Protein AF-A0A663LTS6-F1 (afdb_monomer)

Mean predicted aligned error: 8.17 Å

Radius of gyration: 17.05 Å; Cα contacts (8 Å, |Δi|>4): 334; chains: 1; bounding box: 41×28×52 Å

Nearest PDB structures (foldseek):
  3s3s-assembly1_A  TM=9.618E-01  e=2.916E-16  Homo sapiens
  3s3j-assembly1_A  TM=9.648E-01  e=4.107E-16  Homo sapiens
  3s3p-assembly1_A  TM=9.600E-01  e=3.461E-16  Homo sapiens
  2q3z-assembly1_A  TM=9.637E-01  e=6.124E-16  Homo sapiens
  6a8p-assembly3_C  TM=9.472E-01  e=2.802E-14  Homo sapiens

Solvent-accessible surface area (backbone atoms only — not comparable to full-atom values): 9589 Å² total; per-residue (Å²): 112,52,83,53,63,68,45,67,45,23,54,60,38,7,53,79,46,73,34,43,91,82,44,42,90,53,42,39,42,27,30,48,46,69,43,48,30,37,45,29,34,72,79,52,61,91,45,84,90,56,42,47,44,36,36,38,41,36,30,76,98,76,54,34,60,95,74,64,28,25,52,76,35,54,60,41,85,58,70,47,86,78,39,68,25,23,19,62,43,86,68,52,92,25,24,34,39,36,38,38,28,45,16,69,80,56,69,70,46,60,30,40,39,34,42,34,42,36,27,85,91,45,72,52,74,45,78,79,48,65,34,34,34,38,85,43,93,81,46,96,62,98,59,84,76,62,56,67,65,49,61,56,58,72,70,64,75,87,69,90,61,75,72,64,74,79,76,72,133

Organism: Athene cunicularia (NCBI:txid194338)

Structure (mmCIF, N/CA/C/O backbone):
data_AF-A0A663LTS6-F1
#
_entry.id   AF-A0A663LTS6-F1
#
loop_
_atom_site.group_PDB
_atom_site.id
_atom_site.type_symbol
_atom_site.label_atom_id
_atom_site.label_alt_id
_atom_site.label_comp_id
_atom_site.label_asym_id
_atom_site.label_entity_id
_atom_site.label_seq_id
_atom_site.pdbx_PDB_ins_code
_atom_site.Cartn_x
_atom_site.Cartn_y
_atom_site.Cartn_z
_atom_site.occupancy
_atom_site.B_iso_or_equiv
_atom_site.auth_seq_id
_atom_site.auth_comp_id
_atom_site.auth_asym_id
_atom_site.auth_atom_id
_atom_site.pdbx_PDB_model_num
ATOM 1 N N . MET A 1 1 ? -11.904 -1.259 17.003 1.00 84.81 1 MET A N 1
ATOM 2 C CA . MET A 1 1 ? -12.541 -1.248 15.660 1.00 84.81 1 MET A CA 1
ATOM 3 C C . MET A 1 1 ? -12.111 -2.496 14.892 1.00 84.81 1 MET A C 1
ATOM 5 O O . MET A 1 1 ? -11.001 -2.941 15.137 1.00 84.81 1 MET A O 1
ATOM 9 N N . SER A 1 2 ? -12.930 -3.056 13.993 1.00 87.44 2 SER A N 1
ATOM 10 C CA . SER A 1 2 ? -12.552 -4.191 13.126 1.00 87.44 2 SER A CA 1
ATOM 11 C C . SER A 1 2 ? -12.688 -3.836 11.642 1.00 87.44 2 SER A C 1
ATOM 13 O O . SER A 1 2 ? -13.640 -3.159 11.238 1.00 87.44 2 SER A O 1
ATOM 15 N N . LEU A 1 3 ? -11.729 -4.302 10.841 1.00 93.50 3 LEU A N 1
ATOM 16 C CA . LEU A 1 3 ? -11.696 -4.133 9.394 1.00 93.50 3 LEU A CA 1
ATOM 17 C C . LEU A 1 3 ? -12.605 -5.183 8.750 1.00 93.50 3 LEU A C 1
ATOM 19 O O . LEU A 1 3 ? -12.368 -6.385 8.871 1.00 93.50 3 LEU A O 1
ATOM 23 N N . GLY A 1 4 ? -13.646 -4.712 8.076 1.00 94.44 4 GLY A N 1
ATOM 24 C CA . GLY A 1 4 ? -14.561 -5.501 7.262 1.00 94.44 4 GLY A CA 1
ATOM 25 C C . GLY A 1 4 ? -14.055 -5.626 5.828 1.00 94.44 4 GLY A C 1
ATOM 26 O O . GLY A 1 4 ? -12.878 -5.887 5.593 1.00 94.44 4 GLY A O 1
ATOM 27 N N . GLU A 1 5 ? -14.936 -5.459 4.854 1.00 95.38 5 GLU A N 1
ATOM 28 C CA . GLU A 1 5 ? -14.593 -5.572 3.435 1.00 95.38 5 GLU A CA 1
ATOM 29 C C . GLU A 1 5 ? -13.486 -4.589 3.011 1.00 95.38 5 GLU A C 1
ATOM 31 O O . GLU A 1 5 ? -13.445 -3.441 3.465 1.00 95.38 5 GLU A O 1
ATOM 36 N N . VAL A 1 6 ? -12.579 -5.059 2.151 1.00 97.00 6 VAL A N 1
ATOM 37 C CA . VAL A 1 6 ? -11.627 -4.209 1.430 1.00 97.00 6 VAL A CA 1
ATOM 38 C C . VAL A 1 6 ? -11.822 -4.422 -0.059 1.00 97.00 6 VAL A C 1
ATOM 40 O O . VAL A 1 6 ? -11.736 -5.549 -0.536 1.00 97.00 6 VAL A O 1
ATOM 43 N N . ASP A 1 7 ? -12.050 -3.323 -0.767 1.00 97.38 7 ASP A N 1
ATOM 44 C CA . ASP A 1 7 ? -12.105 -3.280 -2.222 1.00 97.38 7 ASP A CA 1
ATOM 45 C C . ASP A 1 7 ? -10.820 -2.631 -2.738 1.00 97.38 7 ASP A C 1
ATOM 47 O O . ASP A 1 7 ? -10.593 -1.436 -2.534 1.00 97.38 7 ASP A O 1
ATOM 51 N N . LEU A 1 8 ? -9.977 -3.424 -3.406 1.00 97.00 8 LEU A N 1
ATOM 52 C CA . LEU A 1 8 ? -8.709 -2.966 -3.979 1.00 97.00 8 LEU A CA 1
ATOM 53 C C . LEU A 1 8 ? -8.889 -1.997 -5.154 1.00 97.00 8 LEU A C 1
ATOM 55 O O . LEU A 1 8 ? -7.904 -1.407 -5.586 1.00 97.00 8 LEU A O 1
ATOM 59 N N . ASN A 1 9 ? -10.116 -1.798 -5.652 1.00 97.25 9 ASN A N 1
ATOM 60 C CA . ASN A 1 9 ? -10.435 -0.854 -6.720 1.00 97.25 9 ASN A CA 1
ATOM 61 C C . ASN A 1 9 ? -9.620 -1.128 -8.004 1.00 97.25 9 ASN A C 1
ATOM 63 O O . ASN A 1 9 ? -9.204 -0.211 -8.723 1.00 97.25 9 ASN A O 1
ATOM 67 N N . CYS A 1 10 ? -9.387 -2.419 -8.289 1.00 97.38 10 CYS A N 1
ATOM 68 C CA . CYS A 1 10 ? -8.536 -2.887 -9.384 1.00 97.38 10 CYS A CA 1
ATOM 69 C C . CYS A 1 10 ? -8.903 -2.263 -10.741 1.00 97.38 10 CYS A C 1
ATOM 71 O O . CYS A 1 10 ? -7.993 -1.756 -11.398 1.00 97.38 10 CYS A O 1
ATOM 73 N N . PRO A 1 11 ? -10.182 -2.200 -11.176 1.00 97.75 11 PRO A N 1
ATOM 74 C CA . PRO A 1 11 ? -10.516 -1.645 -12.488 1.00 97.75 11 PRO A CA 1
ATOM 75 C C . PRO A 1 11 ? -10.107 -0.177 -12.653 1.00 97.75 11 PRO A C 1
ATOM 77 O O . PRO A 1 11 ? -9.493 0.182 -13.657 1.00 97.75 11 PRO A O 1
ATOM 80 N N . SER A 1 12 ? -10.392 0.663 -11.654 1.00 98.00 12 SER A N 1
ATOM 81 C CA . SER A 1 12 ? -10.061 2.091 -11.700 1.00 98.00 12 SER A CA 1
ATOM 82 C C . SER A 1 12 ? -8.552 2.313 -11.627 1.00 98.00 12 SER A C 1
ATOM 84 O O . SER A 1 12 ? -7.982 3.032 -12.450 1.00 98.00 12 SER A O 1
ATOM 86 N N . ASN A 1 13 ? -7.877 1.622 -10.704 1.00 97.81 13 ASN A N 1
ATOM 87 C CA . ASN A 1 13 ? -6.427 1.707 -10.583 1.00 97.81 13 ASN A CA 1
ATOM 88 C C . ASN A 1 13 ? -5.735 1.237 -11.872 1.00 97.81 13 ASN A C 1
ATOM 90 O O . ASN A 1 13 ? -4.849 1.928 -12.369 1.00 97.81 13 ASN A O 1
ATOM 94 N N . CYS A 1 14 ? -6.158 0.119 -12.468 1.00 96.06 14 CYS A N 1
ATOM 95 C CA . CYS A 1 14 ? -5.571 -0.374 -13.714 1.00 96.06 14 CYS A CA 1
ATOM 96 C C . CYS A 1 14 ? -5.837 0.557 -14.908 1.00 96.06 14 CYS A C 1
ATOM 98 O O . CYS A 1 14 ? -4.999 0.680 -15.808 1.00 96.06 14 CYS A O 1
ATOM 100 N N . GLN A 1 15 ? -6.975 1.254 -14.926 1.00 95.62 15 GLN A N 1
ATOM 101 C CA . GLN A 1 15 ? -7.240 2.289 -15.923 1.00 95.62 15 GLN A CA 1
ATOM 102 C C . GLN A 1 15 ? -6.262 3.463 -15.766 1.00 95.62 15 GLN A C 1
ATOM 104 O O . GLN A 1 15 ? -5.572 3.819 -16.719 1.00 95.62 15 GLN A O 1
ATOM 109 N N . ILE A 1 16 ? -6.153 4.019 -14.556 1.00 95.62 16 ILE A N 1
ATOM 110 C CA . ILE A 1 16 ? -5.310 5.183 -14.227 1.00 95.62 16 ILE A CA 1
ATOM 111 C C . ILE A 1 16 ? -3.815 4.893 -14.431 1.00 95.62 16 ILE A C 1
ATOM 113 O O . ILE A 1 16 ? -3.044 5.777 -14.809 1.00 95.62 16 ILE A O 1
ATOM 117 N N . HIS A 1 17 ? -3.397 3.649 -14.201 1.00 93.69 17 HIS A N 1
ATOM 118 C CA . HIS A 1 17 ? -2.015 3.198 -14.369 1.00 93.69 17 HIS A CA 1
ATOM 119 C C . HIS A 1 17 ? -1.700 2.699 -15.784 1.00 93.69 17 HIS A C 1
ATOM 121 O O . HIS A 1 17 ? -0.572 2.273 -16.040 1.00 93.69 17 HIS A O 1
ATOM 127 N N . ASN A 1 18 ? -2.650 2.761 -16.725 1.00 92.44 18 ASN A N 1
ATOM 128 C CA . ASN A 1 18 ? -2.497 2.217 -18.078 1.00 92.44 18 ASN A CA 1
ATOM 129 C C . ASN A 1 18 ? -2.000 0.760 -18.047 1.00 92.44 18 ASN A C 1
ATOM 131 O O . ASN A 1 18 ? -0.947 0.431 -18.602 1.00 92.44 18 ASN A O 1
ATOM 135 N N . THR A 1 19 ? -2.718 -0.095 -17.324 1.00 91.94 19 THR A N 1
ATOM 136 C CA . THR A 1 19 ? -2.444 -1.535 -17.153 1.00 91.94 19 THR A CA 1
ATOM 137 C C . THR A 1 19 ? -3.692 -2.400 -17.361 1.00 91.94 19 THR A C 1
ATOM 139 O O . THR A 1 19 ? -3.577 -3.619 -17.374 1.00 91.94 19 THR A O 1
ATOM 142 N N . HIS A 1 20 ? -4.862 -1.800 -17.614 1.00 91.94 20 HIS A N 1
ATOM 143 C CA . HIS A 1 20 ? -6.135 -2.495 -17.872 1.00 91.94 20 HIS A CA 1
ATOM 144 C C . HIS A 1 20 ? -6.085 -3.525 -19.015 1.00 91.94 20 HIS A C 1
ATOM 146 O O . HIS A 1 20 ? -6.869 -4.468 -19.033 1.00 91.94 20 HIS A O 1
ATOM 152 N N . PHE A 1 21 ? -5.152 -3.386 -19.961 1.00 88.56 21 PHE A N 1
ATOM 153 C CA . PHE A 1 21 ? -4.957 -4.344 -21.053 1.00 88.56 21 PHE A CA 1
ATOM 154 C C . PHE A 1 21 ? -4.417 -5.712 -20.593 1.00 88.56 21 PHE A C 1
ATOM 156 O O . PHE A 1 21 ? -4.475 -6.670 -21.358 1.00 88.56 21 PHE A O 1
ATOM 163 N N . PHE A 1 22 ? -3.903 -5.817 -19.362 1.00 83.50 22 PHE A N 1
ATOM 164 C CA . PHE A 1 22 ? -3.554 -7.092 -18.725 1.00 83.50 22 PHE A CA 1
ATOM 165 C C . PHE A 1 22 ? -4.748 -7.763 -18.024 1.00 83.50 22 PHE A C 1
ATOM 167 O O . PHE A 1 22 ? -4.597 -8.870 -17.512 1.00 83.50 22 PHE A O 1
ATOM 174 N N . GLY A 1 23 ? -5.907 -7.102 -17.984 1.00 88.88 23 GLY A N 1
ATOM 175 C CA . GLY A 1 23 ? -7.039 -7.459 -17.133 1.00 88.88 23 GLY A CA 1
ATOM 176 C C . GLY A 1 23 ? -7.234 -6.467 -15.983 1.00 88.88 23 GLY A C 1
ATOM 177 O O . GLY A 1 23 ? -6.394 -5.606 -15.711 1.00 88.88 23 GLY A O 1
ATOM 178 N N . THR A 1 24 ? -8.385 -6.572 -15.322 1.00 92.56 24 THR A N 1
ATOM 179 C CA . THR A 1 24 ? -8.800 -5.708 -14.201 1.00 92.56 24 THR A CA 1
ATOM 180 C C . THR A 1 24 ? -9.187 -6.499 -12.951 1.00 92.56 24 THR A C 1
ATOM 182 O O . THR A 1 24 ? -9.623 -5.913 -11.964 1.00 92.56 24 THR A O 1
ATOM 185 N N . ASP A 1 25 ? -9.008 -7.819 -12.979 1.00 92.19 25 ASP A N 1
ATOM 186 C CA . ASP A 1 25 ? -9.197 -8.744 -11.859 1.00 92.19 25 ASP A CA 1
ATOM 187 C C . ASP A 1 25 ? -8.043 -8.669 -10.848 1.00 92.19 25 ASP A C 1
ATOM 189 O O . ASP A 1 25 ? -8.242 -8.880 -9.653 1.00 92.19 25 ASP A O 1
ATOM 193 N N . LYS A 1 26 ? -6.839 -8.317 -11.315 1.00 91.25 26 LYS A N 1
ATOM 194 C CA . LYS A 1 26 ? -5.641 -8.152 -10.483 1.00 91.25 26 LYS A CA 1
ATOM 195 C C . LYS A 1 26 ? -5.203 -6.700 -10.406 1.00 91.25 26 LYS A C 1
ATOM 197 O O . LYS A 1 26 ? -5.267 -5.958 -11.385 1.00 91.25 26 LYS A O 1
ATOM 202 N N . GLN A 1 27 ? -4.673 -6.316 -9.249 1.00 96.38 27 GLN A N 1
ATOM 203 C CA . GLN A 1 27 ? -4.111 -4.989 -9.047 1.00 96.38 27 GLN A CA 1
ATOM 204 C C . GLN A 1 27 ? -2.729 -4.894 -9.710 1.00 96.38 27 GLN A C 1
ATOM 206 O O . GLN A 1 27 ? -1.757 -5.476 -9.229 1.00 96.38 27 GLN A O 1
ATOM 211 N N . ILE A 1 28 ? -2.625 -4.139 -10.806 1.00 95.94 28 ILE A N 1
ATOM 212 C CA . ILE A 1 28 ? -1.359 -3.899 -11.515 1.00 95.94 28 ILE A CA 1
ATOM 213 C C . ILE A 1 28 ? -1.146 -2.393 -11.622 1.00 95.94 28 ILE A C 1
ATOM 215 O O . ILE A 1 28 ? -1.920 -1.695 -12.273 1.00 95.94 28 ILE A O 1
ATOM 219 N N . ILE A 1 29 ? -0.100 -1.889 -10.977 1.00 96.94 29 ILE A N 1
ATOM 220 C CA . ILE A 1 29 ? 0.216 -0.461 -10.886 1.00 96.94 29 ILE A CA 1
ATOM 221 C C . ILE A 1 29 ? 1.613 -0.185 -11.436 1.00 96.94 29 ILE A C 1
ATOM 223 O O . ILE A 1 29 ? 2.390 -1.098 -11.721 1.00 96.94 29 ILE A O 1
ATOM 227 N N . ARG A 1 30 ? 1.961 1.090 -11.575 1.00 95.81 30 ARG A N 1
ATOM 228 C CA . ARG A 1 30 ? 3.289 1.553 -11.964 1.00 95.81 30 ARG A CA 1
ATOM 229 C C . ARG A 1 30 ? 3.887 2.401 -10.848 1.00 95.81 30 ARG A C 1
ATOM 231 O O . ARG A 1 30 ? 3.214 3.257 -10.281 1.00 95.81 30 ARG A O 1
ATOM 238 N N . ARG A 1 31 ? 5.158 2.158 -10.528 1.00 96.00 31 ARG A N 1
ATOM 239 C CA . ARG A 1 31 ? 5.881 2.884 -9.470 1.00 96.00 31 ARG A CA 1
ATOM 240 C C . ARG A 1 31 ? 5.916 4.400 -9.725 1.00 96.00 31 ARG A C 1
ATOM 242 O O . ARG A 1 31 ? 5.870 4.836 -10.872 1.00 96.00 31 ARG A O 1
ATOM 249 N N . 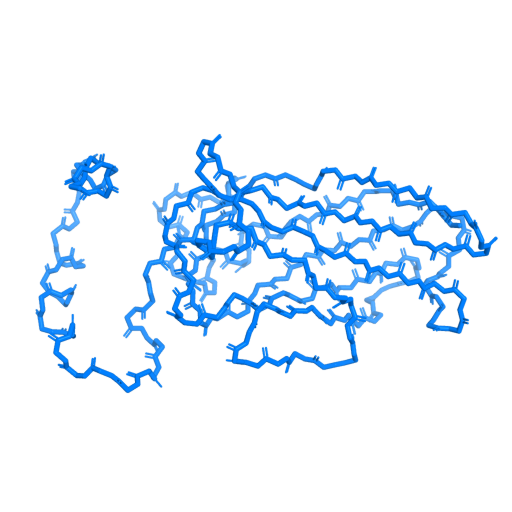GLY A 1 32 ? 6.011 5.215 -8.680 1.00 95.44 32 GLY A N 1
ATOM 250 C CA . GLY A 1 32 ? 5.990 6.680 -8.789 1.00 95.44 32 GLY A CA 1
ATOM 251 C C . GLY A 1 32 ? 4.605 7.280 -9.066 1.00 95.44 32 GLY A C 1
ATOM 252 O O . GLY A 1 32 ? 4.510 8.442 -9.449 1.00 95.44 32 GLY A O 1
ATOM 253 N N . GLN A 1 33 ? 3.531 6.505 -8.906 1.00 96.44 33 GLN A N 1
ATOM 254 C CA . GLN A 1 33 ? 2.153 6.963 -9.072 1.00 96.44 33 GLN A CA 1
ATOM 255 C C . GLN A 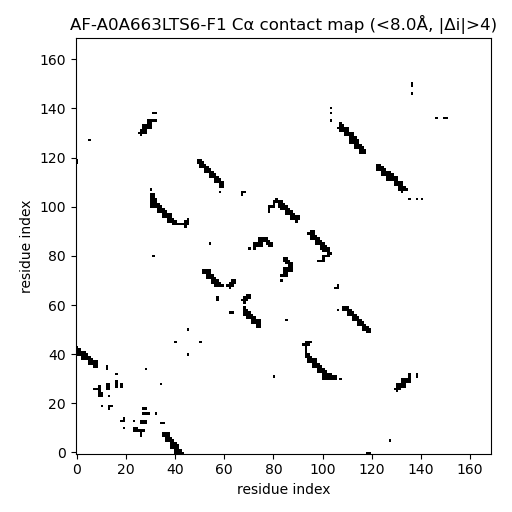1 33 ? 1.266 6.304 -8.016 1.00 96.44 33 GLN A C 1
ATOM 257 O O . GLN A 1 33 ? 1.346 5.096 -7.798 1.00 96.44 33 GLN A O 1
ATOM 262 N N . ALA A 1 34 ? 0.418 7.092 -7.353 1.00 97.81 34 ALA A N 1
ATOM 263 C CA . ALA A 1 34 ? -0.454 6.578 -6.303 1.00 97.81 34 ALA A CA 1
ATOM 264 C C . ALA A 1 34 ? -1.552 5.657 -6.862 1.00 97.81 34 ALA A C 1
ATOM 266 O O . ALA A 1 34 ? -2.020 5.829 -7.990 1.00 97.81 34 ALA A O 1
ATOM 267 N N . PHE A 1 35 ? -1.992 4.706 -6.047 1.00 98.19 35 PHE A N 1
ATOM 268 C CA . PHE A 1 35 ? -3.207 3.915 -6.255 1.00 98.19 35 PHE A CA 1
ATOM 269 C C . PHE A 1 35 ? -4.056 3.966 -4.985 1.00 98.19 35 PHE A C 1
ATOM 271 O O . PHE A 1 35 ? -3.561 4.383 -3.934 1.00 98.19 35 PHE A O 1
ATOM 278 N N . SER A 1 36 ? -5.331 3.590 -5.062 1.00 98.12 36 SER A N 1
ATOM 279 C CA . SER A 1 36 ? -6.218 3.683 -3.902 1.00 98.12 36 SER A CA 1
ATOM 280 C C . SER A 1 36 ? -7.127 2.480 -3.733 1.00 98.12 36 SER A C 1
ATOM 282 O O . SER A 1 36 ? -7.494 1.850 -4.715 1.00 98.12 36 SER A O 1
ATOM 284 N N . PHE A 1 37 ? -7.531 2.194 -2.503 1.00 98.19 37 PHE A N 1
ATOM 285 C CA . PHE A 1 37 ? -8.476 1.130 -2.173 1.00 98.19 37 PHE A CA 1
ATOM 286 C C . PHE A 1 37 ? -9.421 1.577 -1.057 1.00 98.19 37 PHE A C 1
ATOM 288 O O . PHE A 1 37 ? -9.128 2.507 -0.302 1.00 98.19 37 PHE A O 1
ATOM 295 N N . TYR A 1 38 ? -10.561 0.908 -0.941 1.00 98.31 38 TYR A N 1
ATOM 296 C 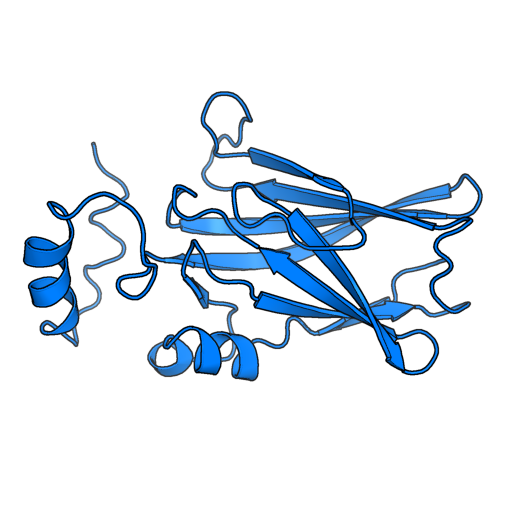CA . TYR A 1 38 ? -11.579 1.224 0.051 1.00 98.31 38 TYR A CA 1
ATOM 297 C C . TYR A 1 38 ? -11.528 0.228 1.200 1.00 98.31 38 TYR A C 1
ATOM 299 O O . TYR A 1 38 ? -11.499 -0.981 0.988 1.00 98.31 38 TYR A O 1
ATOM 307 N N . ALA A 1 39 ? -11.538 0.744 2.424 1.00 97.31 39 ALA A N 1
ATOM 308 C CA . ALA A 1 39 ? -11.575 -0.046 3.645 1.00 97.31 39 ALA A CA 1
ATOM 309 C C . ALA A 1 39 ? -12.862 0.259 4.412 1.00 97.31 39 ALA A C 1
ATOM 311 O O . ALA A 1 39 ? -13.078 1.397 4.843 1.00 97.31 39 ALA A O 1
ATOM 312 N N . ARG A 1 40 ? -13.711 -0.759 4.587 1.00 97.12 40 ARG A N 1
ATOM 313 C CA . ARG A 1 40 ? -14.953 -0.667 5.357 1.00 97.12 40 ARG A CA 1
ATOM 314 C C . ARG A 1 40 ? -14.751 -1.215 6.766 1.00 97.12 40 ARG A C 1
ATOM 316 O O . ARG A 1 40 ? -14.179 -2.283 6.949 1.00 97.12 40 ARG A O 1
ATOM 323 N N . PHE A 1 41 ? -15.275 -0.520 7.765 1.00 95.12 41 PHE A N 1
ATOM 324 C CA . PHE A 1 41 ? -15.243 -0.901 9.175 1.00 95.12 41 PHE A CA 1
ATOM 325 C C . PHE A 1 41 ? -16.637 -1.322 9.646 1.00 95.12 41 PHE A C 1
ATOM 327 O O . PHE A 1 41 ? -17.650 -0.775 9.215 1.00 95.12 41 PHE A O 1
ATOM 334 N N . GLN A 1 42 ? -16.715 -2.319 10.527 1.00 90.94 42 GLN A N 1
ATOM 335 C CA . GLN A 1 42 ? -18.011 -2.884 10.937 1.00 90.94 42 GLN A CA 1
ATOM 336 C C . GLN A 1 42 ? -18.659 -2.078 12.073 1.00 90.94 42 GLN A C 1
ATOM 338 O O . GLN A 1 42 ? -19.837 -1.712 12.020 1.00 90.94 42 GLN A O 1
ATOM 343 N N . ASN A 1 43 ? -17.874 -1.749 13.098 1.00 88.50 43 ASN A N 1
ATOM 344 C CA . ASN A 1 43 ? -18.428 -1.291 14.373 1.00 88.50 43 ASN A CA 1
ATOM 345 C C . ASN A 1 43 ? -18.645 0.228 14.403 1.00 88.50 43 ASN A C 1
ATOM 347 O O . ASN A 1 43 ? -19.740 0.684 14.724 1.00 88.50 43 ASN A O 1
ATOM 351 N N . ARG A 1 44 ? -17.635 1.010 14.008 1.00 94.00 44 ARG A N 1
ATOM 352 C CA . ARG A 1 44 ? -17.654 2.481 14.029 1.00 94.00 44 ARG A CA 1
ATOM 353 C C . ARG A 1 44 ? -16.838 3.073 12.884 1.00 94.00 44 ARG A C 1
ATOM 355 O O . ARG A 1 44 ? -16.163 2.334 12.172 1.00 94.00 44 ARG A O 1
ATOM 362 N N . GLU A 1 45 ? -16.938 4.384 12.713 1.00 95.44 45 GLU A N 1
ATOM 363 C CA . GLU A 1 45 ? -16.137 5.146 11.755 1.00 95.44 45 GLU A CA 1
ATOM 364 C C . GLU A 1 45 ? -14.680 5.256 12.204 1.00 95.44 45 GLU A C 1
ATOM 366 O O . GLU A 1 45 ? -14.374 5.043 13.381 1.00 95.44 45 GLU A O 1
ATOM 371 N N . TRP A 1 46 ? -13.804 5.561 11.246 1.00 95.12 46 TRP A N 1
ATOM 372 C CA . TRP A 1 46 ? -12.397 5.845 11.503 1.00 95.12 46 TRP A CA 1
ATOM 373 C C . TRP A 1 46 ? -12.258 7.137 12.313 1.00 95.12 46 TRP A C 1
ATOM 375 O O . TRP A 1 46 ? -12.885 8.139 11.971 1.00 95.12 46 TRP A O 1
ATOM 385 N N . ASP A 1 47 ? -11.432 7.113 13.356 1.00 94.19 47 ASP A N 1
ATOM 386 C CA . ASP A 1 47 ? -11.159 8.262 14.217 1.00 94.19 47 ASP A CA 1
ATOM 387 C C . ASP A 1 47 ? -9.648 8.417 14.426 1.00 94.19 47 ASP A C 1
ATOM 389 O O . ASP A 1 47 ? -9.023 7.644 15.154 1.00 94.19 47 ASP A O 1
ATOM 393 N N . ASP A 1 48 ? -9.073 9.456 13.817 1.00 93.12 48 ASP A N 1
ATOM 394 C CA . ASP A 1 48 ? -7.641 9.778 13.880 1.00 93.12 48 ASP A CA 1
ATOM 395 C C . ASP A 1 48 ? -7.104 9.991 15.306 1.00 93.12 48 ASP A C 1
ATOM 397 O O . ASP A 1 48 ? -5.890 9.969 15.510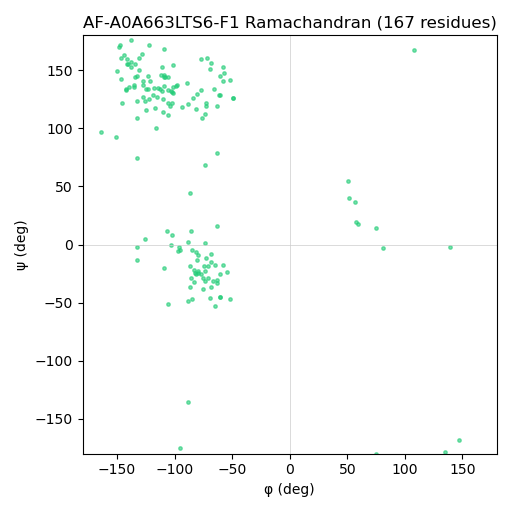 1.00 93.12 48 ASP A O 1
ATOM 401 N N . SER A 1 49 ? -7.970 10.232 16.297 1.00 93.19 49 SER A N 1
ATOM 402 C CA . SER A 1 49 ? -7.549 10.415 17.689 1.00 93.19 49 SER A CA 1
ATOM 403 C C . SER A 1 49 ? -7.254 9.099 18.416 1.00 93.19 49 SER A C 1
ATOM 405 O O . SER A 1 49 ? -6.506 9.097 19.395 1.00 93.19 49 SER A O 1
ATOM 407 N N . VAL A 1 50 ? -7.812 7.979 17.944 1.00 94.44 50 VAL A N 1
ATOM 408 C CA . VAL A 1 50 ? -7.734 6.671 18.624 1.00 94.44 50 VAL A CA 1
ATOM 409 C C . VAL A 1 50 ? -7.357 5.509 17.707 1.00 94.44 50 VAL A C 1
ATOM 411 O O . VAL A 1 50 ? -7.044 4.425 18.210 1.00 94.44 50 VAL A O 1
ATOM 414 N N . ASP A 1 51 ? -7.397 5.712 16.390 1.00 95.19 51 ASP A N 1
ATOM 415 C CA . ASP A 1 51 ? -7.058 4.716 15.384 1.00 95.19 51 ASP A CA 1
ATOM 416 C C . ASP A 1 51 ? -5.751 5.045 14.680 1.00 95.19 51 ASP A C 1
ATOM 418 O O . ASP A 1 51 ? -5.485 6.170 14.262 1.00 95.19 51 ASP A O 1
ATOM 422 N N . GLN A 1 52 ? -4.941 4.011 14.502 1.00 96.31 52 GLN A N 1
ATOM 423 C CA . GLN A 1 52 ? -3.704 4.074 13.745 1.00 96.31 52 GLN A CA 1
ATOM 424 C C . GLN A 1 52 ? -3.646 2.895 12.789 1.00 96.31 52 GLN A C 1
ATOM 426 O O . GLN A 1 52 ? -4.104 1.795 13.110 1.00 96.31 52 GLN A O 1
ATOM 431 N N . ALA A 1 53 ? -3.070 3.120 11.612 1.00 97.31 53 ALA A N 1
ATOM 432 C CA . ALA A 1 53 ? -2.789 2.062 10.659 1.00 97.31 53 ALA A CA 1
ATOM 433 C C . ALA A 1 53 ? -1.326 2.107 10.227 1.00 97.31 53 ALA A C 1
ATOM 435 O O . ALA A 1 53 ? -0.756 3.179 10.022 1.00 97.31 53 ALA A O 1
ATOM 436 N N . ILE A 1 54 ? -0.736 0.927 10.086 1.00 98.31 54 ILE A N 1
ATOM 437 C CA . ILE A 1 54 ? 0.609 0.715 9.561 1.00 98.31 54 ILE A CA 1
ATOM 438 C C . ILE A 1 54 ? 0.487 -0.258 8.397 1.00 98.31 54 ILE A C 1
ATOM 440 O O . ILE A 1 54 ? -0.198 -1.276 8.496 1.00 98.31 54 ILE A O 1
ATOM 444 N N . PHE A 1 55 ? 1.149 0.057 7.294 1.00 98.62 55 PHE A N 1
ATOM 445 C CA . PHE A 1 55 ? 1.216 -0.793 6.119 1.00 98.62 55 PHE A CA 1
ATOM 446 C C . PHE A 1 55 ? 2.584 -1.439 6.025 1.00 98.62 55 PHE A C 1
ATOM 448 O O . PHE A 1 55 ? 3.594 -0.806 6.326 1.00 98.62 55 PHE A O 1
ATOM 455 N N . THR A 1 56 ? 2.612 -2.679 5.553 1.00 98.62 56 THR A N 1
ATOM 456 C CA . THR A 1 56 ? 3.845 -3.364 5.177 1.00 98.62 56 THR A CA 1
ATOM 457 C C . THR A 1 56 ? 3.691 -3.898 3.763 1.00 98.62 56 THR A C 1
ATOM 459 O O . THR A 1 56 ? 2.730 -4.611 3.471 1.00 98.62 56 THR A O 1
ATOM 462 N N . VAL A 1 57 ? 4.638 -3.557 2.892 1.00 98.31 57 VAL A N 1
ATOM 463 C CA . VAL A 1 57 ? 4.737 -4.088 1.529 1.00 98.31 57 VAL A CA 1
ATOM 464 C C . VAL A 1 57 ? 5.983 -4.951 1.403 1.00 98.31 57 VAL A C 1
ATOM 466 O O . VAL A 1 57 ? 7.058 -4.558 1.854 1.00 98.31 57 VAL A O 1
ATOM 469 N N . GLU A 1 58 ? 5.842 -6.130 0.805 1.00 97.75 58 GLU A N 1
ATOM 470 C CA . GLU A 1 58 ? 6.912 -7.130 0.697 1.00 97.75 58 GLU A CA 1
ATOM 471 C C . GLU A 1 58 ? 6.965 -7.712 -0.714 1.00 97.75 58 GLU A C 1
ATOM 473 O O . GLU A 1 58 ? 5.925 -8.060 -1.266 1.00 97.75 58 GLU A O 1
ATOM 478 N N . THR A 1 59 ? 8.162 -7.850 -1.287 1.00 93.25 59 THR A N 1
ATOM 479 C CA . THR A 1 59 ? 8.404 -8.454 -2.606 1.00 93.25 59 THR A CA 1
ATOM 480 C C . THR A 1 59 ? 9.571 -9.442 -2.564 1.00 93.25 59 THR A C 1
ATOM 482 O O . THR A 1 59 ? 10.470 -9.348 -1.728 1.00 93.25 59 THR A O 1
ATOM 485 N N . GLY A 1 60 ? 9.576 -10.401 -3.490 1.00 87.81 60 GLY A N 1
ATOM 486 C CA . GLY A 1 60 ? 10.607 -11.437 -3.584 1.00 87.81 60 GLY A CA 1
ATOM 487 C C . GLY A 1 60 ? 10.499 -12.542 -2.523 1.00 87.81 60 GLY A C 1
ATOM 488 O O . GLY A 1 60 ? 9.593 -12.567 -1.696 1.00 87.81 60 GLY A O 1
ATOM 489 N N . LEU A 1 61 ? 11.428 -13.504 -2.578 1.00 83.38 61 LEU A N 1
ATOM 490 C CA . LEU A 1 61 ? 11.414 -14.704 -1.721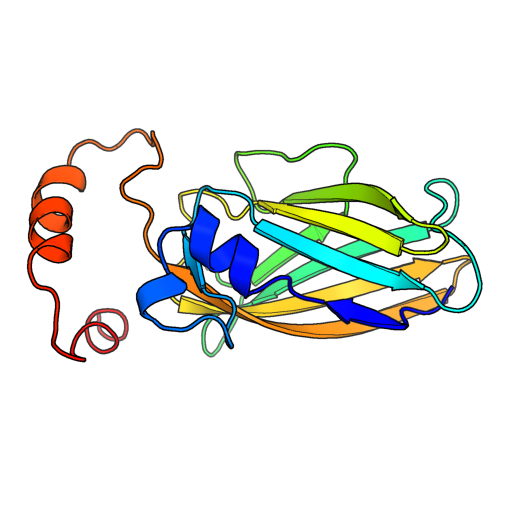 1.00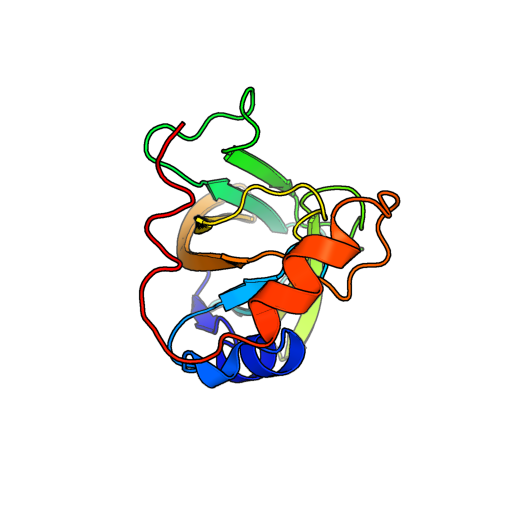 83.38 61 LEU A CA 1
ATOM 491 C C . LEU A 1 61 ? 11.947 -14.458 -0.304 1.00 83.38 61 LEU A C 1
ATOM 493 O O . LEU A 1 61 ? 11.624 -15.204 0.615 1.00 83.38 61 LEU A O 1
ATOM 497 N N . ARG A 1 62 ? 12.797 -13.440 -0.135 1.00 88.62 62 ARG A N 1
ATOM 498 C CA . ARG A 1 62 ? 13.381 -13.045 1.155 1.00 88.62 62 ARG A CA 1
ATOM 499 C C . ARG A 1 62 ? 13.263 -11.527 1.327 1.00 88.62 62 ARG A C 1
ATOM 501 O O . ARG A 1 62 ? 14.258 -10.831 1.123 1.00 88.62 62 ARG A O 1
ATOM 508 N N . PRO A 1 63 ? 12.055 -11.010 1.622 1.00 8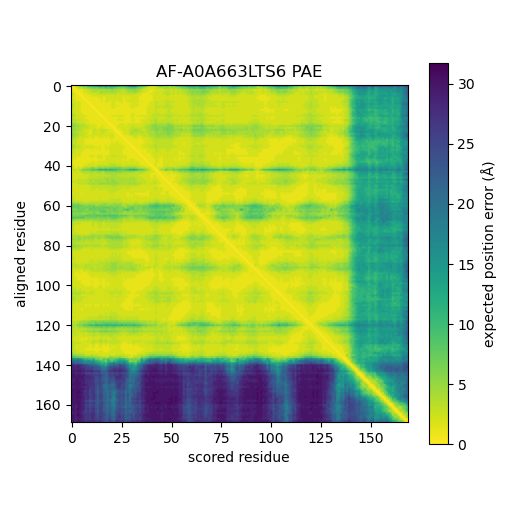7.75 63 PRO A N 1
ATOM 509 C CA . PRO A 1 63 ? 11.839 -9.584 1.831 1.00 87.75 63 PRO A CA 1
ATOM 510 C C . PRO A 1 63 ? 12.662 -9.073 3.017 1.00 87.75 63 PRO A C 1
ATOM 512 O O . PRO A 1 63 ? 12.594 -9.632 4.113 1.00 87.75 63 PRO A O 1
ATOM 515 N N . CYS A 1 64 ? 13.428 -8.004 2.822 1.00 88.81 64 CYS A N 1
ATOM 516 C CA . CYS A 1 64 ? 14.155 -7.332 3.892 1.00 88.81 64 CYS A CA 1
ATOM 517 C C . CYS A 1 64 ? 14.313 -5.838 3.597 1.00 88.81 64 CYS A C 1
ATOM 519 O O . CYS A 1 64 ? 14.386 -5.414 2.443 1.00 88.81 64 CYS A O 1
ATOM 521 N N . GLU A 1 65 ? 14.355 -5.031 4.657 1.00 88.94 65 GLU A N 1
ATOM 522 C CA . GLU A 1 65 ? 14.414 -3.569 4.531 1.00 88.94 65 GLU A CA 1
ATOM 523 C C . GLU A 1 65 ? 15.752 -3.106 3.945 1.00 88.94 65 GLU A C 1
ATOM 525 O O . GLU A 1 65 ? 15.778 -2.217 3.101 1.00 88.94 65 GLU A O 1
ATOM 530 N N . SER A 1 66 ? 16.855 -3.780 4.297 1.00 83.50 66 SER A N 1
ATOM 531 C CA . SER A 1 66 ? 18.200 -3.475 3.786 1.00 83.50 66 SER A CA 1
ATOM 532 C C . SER A 1 66 ? 18.333 -3.603 2.268 1.00 83.50 66 SER A C 1
ATOM 534 O O . SER A 1 66 ? 19.217 -2.986 1.686 1.00 83.50 66 SER A O 1
ATOM 536 N N . ASN A 1 67 ? 17.486 -4.424 1.640 1.00 83.38 67 ASN A N 1
ATOM 537 C CA . ASN A 1 67 ? 17.507 -4.655 0.196 1.00 83.38 67 ASN A CA 1
ATOM 538 C C . ASN A 1 67 ? 16.322 -3.973 -0.498 1.00 83.38 67 ASN A C 1
ATOM 540 O O . ASN A 1 67 ? 16.041 -4.289 -1.651 1.00 83.38 67 ASN A O 1
ATOM 544 N N . GLU A 1 68 ? 15.593 -3.102 0.208 1.00 87.50 68 GLU A N 1
ATOM 545 C CA . GLU A 1 68 ? 14.431 -2.367 -0.310 1.00 87.50 68 GLU A CA 1
ATOM 546 C C . GLU A 1 68 ? 13.283 -3.274 -0.812 1.00 87.50 68 GLU A C 1
ATOM 548 O O . GLU A 1 68 ? 12.367 -2.831 -1.509 1.00 87.50 68 GLU A O 1
ATOM 553 N N . THR A 1 69 ? 13.284 -4.555 -0.419 1.00 90.38 69 THR A N 1
ATOM 554 C CA . THR A 1 69 ? 12.252 -5.546 -0.771 1.00 90.38 69 THR A CA 1
ATOM 555 C C . THR A 1 69 ? 11.166 -5.686 0.295 1.00 90.38 69 THR A C 1
ATOM 557 O O . THR A 1 69 ? 10.180 -6.392 0.084 1.00 90.38 69 THR A O 1
ATOM 560 N N . LYS A 1 70 ? 11.315 -4.989 1.424 1.00 96.81 70 LYS A N 1
ATOM 561 C CA . LYS A 1 70 ? 10.301 -4.809 2.465 1.00 96.81 70 LYS A CA 1
ATOM 562 C C . LYS A 1 70 ? 10.269 -3.347 2.889 1.00 96.81 70 LYS A C 1
ATOM 564 O O . LYS A 1 70 ? 11.321 -2.744 3.071 1.00 96.81 70 LYS A O 1
ATOM 569 N N . CYS A 1 71 ? 9.080 -2.786 3.072 1.00 97.75 71 CYS A N 1
ATOM 570 C CA . CYS A 1 71 ? 8.924 -1.448 3.630 1.00 97.75 71 CYS A CA 1
ATOM 571 C C . CYS A 1 71 ? 7.703 -1.394 4.546 1.00 97.75 71 CYS A C 1
ATOM 573 O O . CYS A 1 71 ? 6.632 -1.875 4.171 1.00 97.75 71 CYS A O 1
ATOM 575 N N . THR A 1 72 ? 7.874 -0.801 5.727 1.00 98.25 72 THR A N 1
ATOM 576 C CA . THR A 1 72 ? 6.804 -0.558 6.697 1.00 98.25 72 THR A CA 1
ATOM 577 C C . THR A 1 72 ? 6.612 0.944 6.871 1.00 98.25 72 THR A C 1
ATOM 579 O O . THR A 1 72 ? 7.575 1.658 7.135 1.00 98.25 72 THR A O 1
ATOM 582 N N . PHE A 1 73 ? 5.383 1.434 6.720 1.00 98.31 73 PHE A N 1
ATOM 583 C CA . PHE A 1 73 ? 5.085 2.866 6.739 1.00 98.31 73 PHE A CA 1
ATOM 584 C C . PHE A 1 73 ? 3.709 3.147 7.361 1.00 98.31 73 PHE A C 1
ATOM 586 O O . PHE A 1 73 ? 2.769 2.371 7.168 1.00 98.31 73 PHE A O 1
ATOM 593 N N . PRO A 1 74 ? 3.559 4.238 8.132 1.00 98.00 74 PRO A N 1
ATOM 594 C CA . PRO A 1 74 ? 2.296 4.572 8.776 1.00 98.00 74 PRO A CA 1
ATOM 595 C C . PRO A 1 74 ? 1.296 5.188 7.790 1.00 98.00 74 PRO A C 1
ATOM 597 O O . PRO A 1 74 ? 1.662 5.755 6.758 1.00 98.00 74 PRO A O 1
ATOM 600 N N . MET A 1 75 ? 0.015 5.139 8.149 1.00 97.44 75 MET A N 1
ATOM 601 C CA . MET A 1 75 ? -1.005 5.970 7.522 1.00 97.44 75 MET A CA 1
ATOM 602 C C . MET A 1 75 ? -0.856 7.415 8.000 1.00 97.44 75 MET A C 1
ATOM 604 O O . MET A 1 75 ? -1.081 7.721 9.168 1.00 97.44 75 MET A O 1
ATOM 608 N N . GLY A 1 76 ? -0.459 8.300 7.091 1.00 94.88 76 GLY A N 1
ATOM 609 C CA . GLY A 1 76 ? -0.325 9.730 7.335 1.00 94.88 76 GLY A CA 1
ATOM 610 C C . GLY A 1 76 ? -1.561 10.535 6.928 1.00 94.88 76 GLY A C 1
ATOM 611 O O . GLY A 1 76 ? -2.586 10.003 6.497 1.00 94.88 76 GLY A O 1
ATOM 612 N N . ARG A 1 77 ? -1.438 11.864 7.032 1.00 90.56 77 ARG A N 1
ATOM 613 C CA . ARG A 1 77 ? -2.461 12.827 6.578 1.00 90.56 77 ARG A CA 1
ATOM 614 C C . ARG A 1 77 ? -2.338 13.176 5.094 1.00 90.56 77 ARG A C 1
ATOM 616 O O . ARG A 1 77 ? -3.330 13.499 4.449 1.00 90.56 77 ARG A O 1
ATOM 623 N N . CYS A 1 78 ? -1.126 13.119 4.555 1.00 95.00 78 CYS A N 1
ATOM 624 C CA . CYS A 1 78 ? -0.813 13.382 3.156 1.00 95.00 78 CYS A CA 1
ATOM 625 C C . CYS A 1 78 ? 0.194 12.348 2.642 1.00 95.00 78 CYS A C 1
ATOM 627 O O . CYS A 1 78 ? 0.908 11.724 3.425 1.00 95.00 78 CYS A O 1
ATOM 629 N N . LEU A 1 79 ? 0.221 12.160 1.322 1.00 96.88 79 LEU A N 1
ATOM 630 C CA . LEU A 1 79 ? 1.217 11.313 0.676 1.00 96.88 79 LEU A CA 1
ATOM 631 C C . LEU A 1 79 ? 2.555 12.043 0.596 1.00 96.88 79 LEU A C 1
ATOM 633 O O . LEU A 1 79 ? 2.616 13.182 0.129 1.00 96.88 79 LEU A O 1
ATOM 637 N N . ASP A 1 80 ? 3.615 11.341 0.971 1.00 96.12 80 ASP A N 1
ATOM 638 C CA . ASP A 1 80 ? 4.982 11.679 0.599 1.00 96.12 80 ASP A CA 1
ATOM 639 C C . ASP A 1 80 ? 5.294 11.000 -0.741 1.00 96.12 80 ASP A C 1
ATOM 641 O O . ASP A 1 80 ? 5.195 9.779 -0.870 1.00 96.12 80 ASP A O 1
ATOM 645 N N . GLN A 1 81 ? 5.643 11.799 -1.750 1.00 93.94 81 GLN A N 1
ATOM 646 C CA . GLN A 1 81 ? 5.934 11.323 -3.104 1.00 93.94 81 GLN A CA 1
ATOM 647 C C . GLN A 1 81 ? 7.394 10.873 -3.294 1.00 93.94 81 GLN A C 1
ATOM 649 O O . GLN A 1 81 ? 7.838 10.660 -4.423 1.00 93.94 81 GLN A O 1
ATOM 654 N N . THR A 1 82 ? 8.159 10.737 -2.211 1.00 93.44 82 THR A N 1
ATOM 655 C CA . THR A 1 82 ? 9.564 10.304 -2.241 1.00 93.44 82 THR A CA 1
ATOM 656 C C . THR A 1 82 ? 9.778 8.898 -1.684 1.00 93.44 82 THR A C 1
ATOM 658 O O . THR A 1 82 ? 10.772 8.258 -2.020 1.00 93.44 82 THR A O 1
ATOM 661 N N . CYS A 1 83 ? 8.838 8.383 -0.892 1.00 96.38 83 CYS A N 1
ATOM 662 C CA . CYS A 1 83 ? 8.931 7.086 -0.226 1.00 96.38 83 CYS A CA 1
ATOM 663 C C . CYS A 1 83 ? 7.601 6.325 -0.288 1.00 96.38 83 CYS A C 1
ATOM 665 O O . CYS A 1 83 ? 6.601 6.840 -0.786 1.00 96.38 83 CYS A O 1
ATOM 667 N N . TRP A 1 84 ? 7.579 5.086 0.212 1.00 98.06 84 TRP A N 1
ATOM 668 C CA . TRP A 1 84 ? 6.308 4.406 0.439 1.00 98.06 84 TRP A CA 1
ATOM 669 C C . TRP A 1 84 ? 5.505 5.163 1.491 1.00 98.06 84 TRP A C 1
ATOM 671 O O . TRP A 1 84 ? 5.947 5.317 2.628 1.00 98.06 84 TRP A O 1
ATOM 681 N N . SER A 1 85 ? 4.327 5.640 1.109 1.00 98.56 85 SER A N 1
ATOM 682 C CA . SER A 1 85 ? 3.464 6.401 2.005 1.00 98.56 85 SER A CA 1
ATOM 683 C C . SER A 1 85 ? 2.000 6.051 1.791 1.00 98.56 85 SER A C 1
ATOM 685 O O . SER A 1 85 ? 1.596 5.594 0.719 1.00 98.56 85 SER A O 1
ATOM 687 N N . ALA A 1 86 ? 1.195 6.257 2.828 1.00 98.56 86 ALA A N 1
ATOM 688 C CA . ALA A 1 86 ? -0.247 6.120 2.755 1.00 98.56 86 ALA A CA 1
ATOM 689 C C . ALA A 1 86 ? -0.931 7.334 3.367 1.00 98.56 86 ALA A C 1
ATOM 691 O O . ALA A 1 86 ? -0.433 7.946 4.308 1.00 98.56 86 ALA A O 1
ATOM 692 N N . SER A 1 87 ? -2.110 7.647 2.851 1.00 98.25 87 SER A N 1
ATOM 693 C CA . SER A 1 87 ? -3.021 8.624 3.438 1.00 98.25 87 SER A CA 1
ATOM 694 C C . SER A 1 87 ? -4.448 8.151 3.242 1.00 98.25 87 SER A C 1
ATOM 696 O O . SER A 1 87 ? -4.703 7.290 2.398 1.00 98.25 87 SER A O 1
ATOM 698 N N . HIS A 1 88 ? -5.386 8.713 3.990 1.00 97.81 88 HIS A N 1
ATOM 699 C CA . HIS A 1 88 ? -6.788 8.372 3.826 1.00 97.81 88 HIS A CA 1
ATOM 700 C C . HIS A 1 88 ? -7.663 9.616 3.724 1.00 97.81 88 HIS A C 1
ATOM 702 O O . HIS A 1 88 ? -7.285 10.718 4.122 1.00 97.81 88 HIS A O 1
ATOM 708 N N . LYS A 1 89 ? -8.856 9.413 3.174 1.00 96.75 89 LYS A N 1
ATOM 709 C CA . LYS A 1 89 ? -9.965 10.361 3.216 1.00 96.75 89 LYS A CA 1
ATOM 710 C C . LYS A 1 89 ? -11.234 9.606 3.577 1.00 96.75 89 LYS A C 1
ATOM 712 O O . LYS A 1 89 ? -11.428 8.472 3.133 1.00 96.75 89 LYS A O 1
ATOM 717 N N . VAL A 1 90 ? -12.114 10.242 4.342 1.00 94.88 90 VAL A N 1
ATOM 718 C CA . VAL A 1 90 ? -13.462 9.713 4.572 1.00 94.88 90 VAL A CA 1
ATOM 719 C C . VAL A 1 90 ? -14.178 9.615 3.225 1.00 94.88 90 VAL A C 1
ATOM 721 O O . VAL A 1 90 ? -14.185 10.574 2.453 1.00 94.88 90 VAL A O 1
ATOM 724 N N . HIS A 1 91 ? -14.736 8.442 2.926 1.00 94.62 91 HIS A N 1
ATOM 725 C CA . HIS A 1 91 ? -15.489 8.206 1.696 1.00 94.62 91 HIS A CA 1
ATOM 726 C C . HIS A 1 91 ? -16.993 8.134 1.971 1.00 94.62 91 HIS A C 1
ATOM 728 O O . HIS A 1 91 ? -17.773 8.831 1.329 1.00 94.62 91 HIS A O 1
ATOM 734 N N . GLN A 1 92 ? -17.390 7.302 2.934 1.00 95.12 92 GLN A N 1
ATOM 735 C CA . GLN A 1 92 ? -18.769 7.095 3.384 1.00 95.12 92 GLN A CA 1
ATOM 736 C C . GLN A 1 92 ? -18.753 6.755 4.883 1.00 95.12 92 GLN A C 1
ATOM 738 O O . GLN A 1 92 ? -17.678 6.454 5.416 1.00 95.12 92 GLN A O 1
ATOM 743 N N . PRO A 1 93 ? -19.910 6.719 5.569 1.00 94.81 93 PRO A N 1
ATOM 744 C CA . PRO A 1 93 ? -19.976 6.201 6.928 1.00 94.81 93 PRO A CA 1
ATOM 745 C C . PRO A 1 93 ? -19.291 4.839 7.043 1.00 94.81 93 PRO A C 1
ATOM 747 O O . PRO A 1 93 ? -19.568 3.906 6.280 1.00 94.81 93 PRO A O 1
ATOM 750 N N . LYS A 1 94 ? -18.355 4.747 7.989 1.00 95.69 94 LYS A N 1
ATOM 751 C CA . LYS A 1 94 ? -17.510 3.569 8.236 1.00 95.69 94 LYS A CA 1
ATOM 752 C C . LYS A 1 94 ? -16.679 3.099 7.034 1.00 95.69 94 LYS A C 1
ATOM 754 O O . LYS A 1 94 ? -16.240 1.955 7.025 1.00 95.69 94 LYS A O 1
ATOM 759 N N . CYS A 1 95 ? -16.451 3.932 6.023 1.00 97.38 95 CYS A N 1
ATOM 760 C CA . CYS A 1 95 ? -15.634 3.588 4.865 1.00 97.38 95 CYS A CA 1
ATOM 761 C C . CYS A 1 95 ? -14.645 4.709 4.562 1.00 97.38 95 CYS A C 1
ATOM 763 O O . CYS A 1 95 ? -15.037 5.849 4.299 1.00 97.38 95 CYS A O 1
ATOM 765 N N . ILE A 1 96 ? -13.362 4.370 4.528 1.00 97.56 96 ILE A N 1
ATOM 766 C CA . ILE A 1 96 ? -12.305 5.296 4.119 1.00 97.56 96 ILE A CA 1
ATOM 767 C C . ILE A 1 96 ? -11.742 4.877 2.765 1.00 97.56 96 ILE A C 1
ATOM 769 O O . ILE A 1 96 ? -11.670 3.689 2.449 1.00 97.56 96 ILE A O 1
ATOM 773 N N . ASN A 1 97 ? -11.357 5.866 1.967 1.00 98.31 97 ASN A N 1
ATOM 774 C CA . ASN A 1 97 ? -10.537 5.668 0.782 1.00 98.31 97 ASN A CA 1
ATOM 775 C C . ASN A 1 97 ? -9.076 5.876 1.182 1.00 98.31 97 ASN A C 1
ATOM 777 O O . ASN A 1 97 ? -8.713 6.970 1.620 1.00 98.31 97 ASN A O 1
ATOM 781 N N . ILE A 1 98 ? -8.257 4.840 1.043 1.00 98.50 98 ILE A N 1
ATOM 782 C CA . ILE A 1 98 ? -6.835 4.855 1.372 1.00 98.50 98 ILE A CA 1
ATOM 783 C C . ILE A 1 98 ? -6.058 4.972 0.070 1.00 98.50 98 ILE A C 1
ATOM 785 O O . ILE A 1 98 ? -6.193 4.134 -0.815 1.00 98.50 98 ILE A O 1
ATOM 789 N N . SER A 1 99 ? -5.237 6.008 -0.053 1.00 98.56 99 SER A N 1
ATOM 790 C CA . SER A 1 99 ? -4.272 6.143 -1.143 1.00 98.56 99 SER A CA 1
ATOM 791 C C . SER A 1 99 ? -2.899 5.687 -0.674 1.00 98.56 99 SER A C 1
ATOM 793 O O . SER A 1 99 ? -2.482 6.049 0.425 1.00 98.56 99 SER A O 1
ATOM 795 N N . VAL A 1 100 ? -2.192 4.939 -1.516 1.00 98.62 100 VAL A N 1
ATOM 796 C CA . VAL A 1 100 ? -0.824 4.464 -1.284 1.00 98.62 100 VAL A CA 1
ATOM 797 C C . VAL A 1 100 ? 0.063 4.938 -2.425 1.00 98.62 100 VAL A C 1
ATOM 799 O O . VAL A 1 100 ? -0.305 4.822 -3.596 1.00 98.62 100 VAL A O 1
ATOM 802 N N . PHE A 1 101 ? 1.236 5.466 -2.090 1.00 98.44 101 PHE A N 1
ATOM 803 C CA . PHE A 1 101 ? 2.233 5.905 -3.054 1.00 98.44 101 PHE A CA 1
ATOM 804 C C . PHE A 1 101 ? 3.453 4.971 -3.034 1.00 98.44 101 PHE A C 1
ATOM 806 O O . PHE A 1 101 ? 4.160 4.931 -2.032 1.00 98.44 101 PHE A O 1
ATOM 813 N N . PRO A 1 102 ? 3.720 4.224 -4.117 1.00 97.31 102 PRO A N 1
ATOM 814 C CA . PRO A 1 102 ? 4.993 3.548 -4.336 1.00 97.31 102 PRO A CA 1
ATOM 815 C C . PRO A 1 102 ? 6.029 4.541 -4.892 1.00 97.31 102 PRO A C 1
ATOM 817 O O . PRO A 1 102 ? 5.747 5.186 -5.907 1.00 97.31 102 PRO A O 1
ATOM 820 N N . PRO A 1 103 ? 7.244 4.648 -4.328 1.00 95.69 103 PRO A N 1
ATOM 821 C CA . PRO A 1 103 ? 8.258 5.567 -4.834 1.00 95.69 103 PRO A CA 1
ATOM 822 C C . PRO A 1 103 ? 8.777 5.149 -6.214 1.00 95.69 103 PRO A C 1
ATOM 824 O O . PRO A 1 103 ? 8.709 3.983 -6.602 1.00 95.69 103 PRO A O 1
ATOM 827 N N . SER A 1 104 ? 9.311 6.099 -6.988 1.00 92.75 104 SER A N 1
ATOM 828 C CA . SER A 1 104 ? 9.738 5.858 -8.378 1.00 92.75 104 SER A CA 1
ATOM 829 C C . SER A 1 104 ? 10.904 4.874 -8.519 1.00 92.75 104 SER A C 1
ATOM 831 O O . SER A 1 104 ? 11.140 4.370 -9.615 1.00 92.75 104 SER A O 1
ATOM 833 N N . ASN A 1 105 ? 11.638 4.609 -7.438 1.00 87.94 105 ASN A N 1
ATOM 834 C CA . ASN A 1 105 ? 12.723 3.630 -7.365 1.00 87.94 105 ASN A CA 1
ATOM 835 C C . ASN A 1 105 ? 12.281 2.264 -6.813 1.00 87.94 105 ASN A C 1
ATOM 837 O O . ASN A 1 105 ? 13.107 1.359 -6.799 1.00 87.94 105 ASN A O 1
ATOM 841 N N . ALA A 1 106 ? 11.011 2.081 -6.419 1.00 92.38 106 ALA A N 1
ATOM 842 C CA . ALA A 1 106 ? 10.522 0.803 -5.899 1.00 92.38 106 ALA A CA 1
ATOM 843 C C . ALA A 1 106 ? 10.863 -0.362 -6.844 1.00 92.38 106 ALA A C 1
ATOM 845 O O . ALA A 1 106 ? 10.795 -0.218 -8.078 1.00 92.38 106 ALA A O 1
ATOM 846 N N . CYS A 1 107 ? 11.223 -1.513 -6.267 1.00 91.00 107 CYS A N 1
ATOM 847 C CA . CYS A 1 107 ? 11.483 -2.725 -7.033 1.00 91.00 107 CYS A CA 1
ATOM 848 C C . CYS A 1 107 ? 10.258 -3.098 -7.885 1.00 91.00 107 CYS A C 1
ATOM 850 O O . CYS A 1 107 ? 9.107 -2.859 -7.524 1.00 91.00 107 CYS A O 1
ATOM 852 N N . ILE A 1 108 ? 10.511 -3.682 -9.050 1.00 89.31 108 ILE A N 1
ATOM 853 C CA . ILE A 1 108 ? 9.459 -4.181 -9.939 1.00 89.31 108 ILE A CA 1
ATOM 854 C C . ILE A 1 108 ? 9.170 -5.631 -9.555 1.00 89.31 108 ILE A C 1
ATOM 856 O O . ILE A 1 108 ? 10.098 -6.395 -9.297 1.00 89.31 108 ILE A O 1
ATOM 860 N N . GLY A 1 109 ? 7.897 -6.020 -9.530 1.00 89.75 109 GLY A N 1
ATOM 861 C CA . GLY A 1 109 ? 7.505 -7.397 -9.232 1.00 89.75 109 GLY A CA 1
ATOM 862 C C . GLY A 1 109 ? 6.183 -7.518 -8.487 1.00 89.75 109 GLY A C 1
ATOM 863 O O . GLY A 1 109 ? 5.410 -6.564 -8.390 1.00 89.75 109 GLY A O 1
ATOM 864 N N . ARG A 1 110 ? 5.925 -8.727 -7.981 1.00 95.56 110 ARG A N 1
ATOM 865 C CA . ARG A 1 110 ? 4.747 -9.046 -7.170 1.00 95.56 110 ARG A CA 1
ATOM 866 C C . ARG A 1 110 ? 5.000 -8.677 -5.713 1.00 95.56 110 ARG A C 1
ATOM 868 O O . ARG A 1 110 ? 5.953 -9.170 -5.116 1.00 95.56 110 ARG A O 1
ATOM 875 N N . TYR A 1 111 ? 4.108 -7.875 -5.160 1.00 97.50 111 TYR A N 1
ATOM 876 C CA . TYR A 1 111 ? 4.100 -7.448 -3.774 1.00 97.50 111 TYR A CA 1
ATOM 877 C C . TYR A 1 111 ? 2.937 -8.067 -3.009 1.00 97.50 111 TYR A C 1
ATOM 879 O O . TYR A 1 111 ? 1.885 -8.331 -3.584 1.00 97.50 111 TYR A O 1
ATOM 887 N N . ILE A 1 112 ? 3.110 -8.234 -1.704 1.00 97.88 112 ILE A N 1
ATOM 888 C CA . ILE A 1 112 ? 2.034 -8.492 -0.744 1.00 97.88 112 ILE A CA 1
ATOM 889 C C . ILE A 1 112 ? 1.804 -7.206 0.050 1.00 97.88 112 ILE A C 1
ATOM 891 O O . ILE A 1 112 ? 2.770 -6.604 0.519 1.00 97.88 112 ILE A O 1
ATOM 895 N N . LEU A 1 113 ? 0.543 -6.789 0.200 1.00 98.25 113 LEU A N 1
ATOM 896 C CA . LEU A 1 113 ? 0.147 -5.654 1.034 1.00 98.25 113 LEU A CA 1
ATOM 897 C C . LEU A 1 113 ? -0.477 -6.150 2.339 1.00 98.25 113 LEU A C 1
ATOM 899 O O . LEU A 1 113 ? -1.533 -6.784 2.342 1.00 98.25 113 LEU A O 1
ATOM 903 N N . ASN A 1 114 ? 0.144 -5.799 3.457 1.00 98.19 114 ASN A N 1
ATOM 904 C CA . ASN A 1 114 ? -0.382 -6.026 4.795 1.00 98.19 114 ASN A CA 1
ATOM 905 C C . ASN A 1 114 ? -0.803 -4.702 5.432 1.00 98.19 114 ASN A C 1
ATOM 907 O O . ASN A 1 114 ? -0.140 -3.681 5.253 1.00 98.19 114 ASN A O 1
ATOM 911 N N . MET A 1 115 ? -1.879 -4.740 6.215 1.00 97.75 115 MET A N 1
ATOM 912 C CA . MET A 1 115 ? -2.351 -3.620 7.022 1.00 97.75 115 MET A CA 1
ATOM 913 C C . MET A 1 115 ? -2.500 -4.070 8.473 1.00 97.75 115 MET A C 1
ATOM 915 O O . MET A 1 115 ? -3.220 -5.024 8.767 1.00 97.75 115 MET A O 1
ATOM 919 N N . GLN A 1 116 ? -1.829 -3.370 9.376 1.00 97.81 116 GLN A N 1
ATOM 920 C CA . GLN A 1 116 ? -2.004 -3.477 10.815 1.00 97.81 116 GLN A CA 1
ATOM 921 C C . GLN A 1 116 ? -2.828 -2.287 11.294 1.00 97.81 116 GLN A C 1
ATOM 923 O O . GLN A 1 116 ? -2.513 -1.149 10.956 1.00 97.81 116 GLN A O 1
ATOM 928 N N . ILE A 1 117 ? -3.866 -2.541 12.086 1.00 96.06 117 ILE A N 1
ATOM 929 C CA . ILE A 1 117 ? -4.705 -1.506 12.690 1.00 96.06 117 ILE A CA 1
ATOM 930 C C . ILE A 1 117 ? -4.602 -1.621 14.204 1.00 96.06 117 ILE A C 1
ATOM 932 O O . ILE A 1 117 ? -4.830 -2.695 14.764 1.00 96.06 117 ILE A O 1
ATOM 936 N N . THR A 1 118 ? -4.312 -0.495 14.846 1.00 96.00 118 THR A N 1
ATOM 937 C CA . THR A 1 118 ? -4.351 -0.325 16.298 1.00 96.00 118 THR A CA 1
ATOM 938 C C . THR A 1 118 ? -5.523 0.585 16.639 1.00 96.00 118 THR A C 1
ATOM 940 O O . THR A 1 118 ? -5.625 1.684 16.103 1.00 96.00 118 THR A O 1
ATOM 943 N N . SER A 1 119 ? -6.421 0.131 17.509 1.00 93.56 119 SER A N 1
ATOM 944 C CA . SER A 1 119 ? -7.640 0.852 17.882 1.00 93.56 119 SER A CA 1
ATOM 945 C C . SER A 1 119 ? -7.972 0.585 19.346 1.00 93.56 119 SER A C 1
ATOM 947 O O . SER A 1 119 ? -8.157 -0.570 19.733 1.00 93.56 119 SER A O 1
ATOM 949 N N . CYS A 1 120 ? -8.047 1.640 20.163 1.00 88.50 120 CYS A N 1
ATOM 950 C CA . CYS A 1 120 ? -8.331 1.542 21.605 1.00 88.50 120 CYS A CA 1
ATOM 951 C C . CYS A 1 120 ? -7.415 0.538 22.346 1.00 88.50 120 CYS A C 1
ATOM 953 O O . CYS A 1 120 ? -7.881 -0.232 23.179 1.00 88.50 120 CYS A O 1
ATOM 955 N N . GLY A 1 121 ? -6.123 0.502 22.002 1.00 87.62 121 GLY A N 1
ATOM 956 C CA . GLY A 1 121 ? -5.138 -0.408 22.608 1.00 87.62 121 GLY A CA 1
ATOM 957 C C . GLY A 1 121 ? -5.136 -1.840 22.057 1.00 87.62 121 GLY A C 1
ATOM 958 O O . GLY A 1 121 ? -4.277 -2.629 22.439 1.00 87.62 121 GLY A O 1
ATOM 959 N N . HIS A 1 122 ? -6.044 -2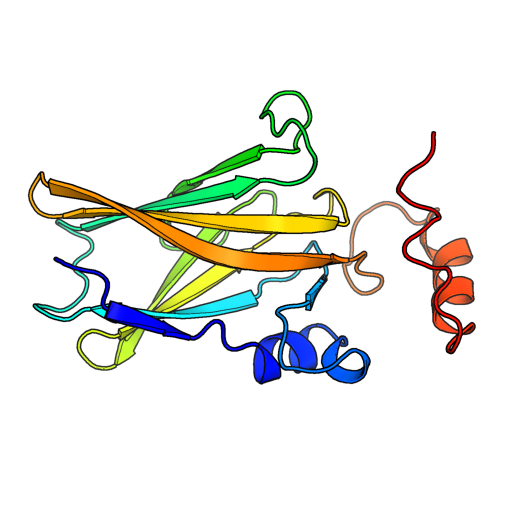.180 21.138 1.00 91.31 122 HIS A N 1
ATOM 960 C CA . HIS A 1 122 ? -6.069 -3.482 20.475 1.00 91.31 122 HIS A CA 1
ATOM 961 C C . HIS A 1 122 ? -5.477 -3.399 19.072 1.00 91.31 122 HIS A C 1
ATOM 963 O O . HIS A 1 122 ? -5.899 -2.567 18.267 1.00 91.31 122 HIS A O 1
ATOM 969 N N . THR A 1 123 ? -4.554 -4.310 18.770 1.00 94.75 123 THR A N 1
ATOM 970 C CA . THR A 1 123 ? -3.874 -4.390 17.476 1.00 94.75 123 THR A CA 1
ATOM 971 C C . THR A 1 123 ? -4.243 -5.679 16.760 1.00 94.75 123 THR A C 1
ATOM 973 O O . THR A 1 123 ? -4.222 -6.754 17.356 1.00 94.75 123 THR A O 1
ATOM 976 N N . TYR A 1 124 ? -4.549 -5.585 15.470 1.00 93.19 124 TYR A N 1
ATOM 977 C CA . TYR A 1 124 ? -4.701 -6.744 14.593 1.00 93.19 124 TYR A CA 1
ATOM 978 C C . TYR A 1 124 ? -4.106 -6.449 13.219 1.00 93.19 124 TYR A C 1
ATOM 980 O O . TYR A 1 124 ? -4.008 -5.296 12.801 1.00 93.19 124 TYR A O 1
ATOM 988 N N . GLN A 1 125 ? -3.720 -7.504 12.509 1.00 95.44 125 GLN A N 1
ATOM 989 C CA . GLN A 1 125 ? -3.119 -7.424 11.184 1.00 95.44 125 GLN A CA 1
ATOM 990 C C . GLN A 1 125 ? -3.935 -8.235 10.183 1.00 95.44 125 GLN A C 1
ATOM 992 O O . GLN A 1 125 ? -4.475 -9.291 10.513 1.00 95.44 125 GLN A O 1
ATOM 997 N N . ARG A 1 126 ? -4.004 -7.746 8.943 1.00 96.12 126 ARG A N 1
ATOM 998 C CA . ARG A 1 126 ? -4.625 -8.451 7.827 1.00 96.12 126 ARG A CA 1
ATOM 999 C C . ARG A 1 126 ? -3.815 -8.299 6.544 1.00 96.12 126 ARG A C 1
ATOM 1001 O O . ARG A 1 126 ? -3.409 -7.194 6.189 1.00 96.12 126 ARG A O 1
ATOM 1008 N N . CYS A 1 127 ? -3.645 -9.406 5.827 1.00 97.19 127 CYS A N 1
ATOM 1009 C CA . CYS A 1 127 ? -3.198 -9.385 4.438 1.00 97.19 127 CYS A CA 1
ATOM 1010 C C . CYS A 1 127 ? -4.349 -8.885 3.556 1.00 97.19 127 CYS A C 1
ATOM 1012 O O . CYS A 1 127 ? -5.443 -9.451 3.588 1.00 97.19 127 CYS A O 1
ATOM 1014 N N . LEU A 1 128 ? -4.124 -7.802 2.815 1.00 96.88 128 LEU A N 1
ATOM 1015 C CA . LEU A 1 128 ? -5.127 -7.208 1.927 1.00 96.88 128 LEU A CA 1
ATOM 1016 C C . LEU A 1 128 ? -5.125 -7.843 0.533 1.00 96.88 128 LEU A C 1
ATOM 1018 O O . LEU A 1 128 ? -6.112 -7.722 -0.185 1.00 96.88 128 LEU A O 1
ATOM 1022 N N . GLY A 1 129 ? -4.039 -8.523 0.168 1.00 95.12 129 GLY A N 1
ATOM 1023 C CA . GLY A 1 129 ? -3.869 -9.184 -1.120 1.00 95.12 129 GLY A CA 1
ATOM 1024 C C . GLY A 1 129 ? -2.499 -8.912 -1.726 1.00 95.12 129 GLY A C 1
ATOM 1025 O O . GLY A 1 129 ? -1.654 -8.228 -1.136 1.00 95.12 129 GLY A O 1
ATOM 1026 N N . ASP A 1 130 ? -2.279 -9.464 -2.913 1.00 94.50 130 ASP A N 1
ATOM 1027 C CA . ASP A 1 130 ? -1.105 -9.191 -3.724 1.00 94.50 130 ASP A CA 1
ATOM 1028 C C . ASP A 1 130 ? -1.393 -8.204 -4.860 1.00 94.50 130 ASP A C 1
ATOM 1030 O O . ASP A 1 130 ? -2.519 -8.039 -5.329 1.00 94.50 130 ASP A O 1
ATOM 1034 N N . PHE A 1 131 ? -0.347 -7.506 -5.288 1.00 96.62 131 PHE A N 1
ATOM 1035 C CA . PHE A 1 131 ? -0.397 -6.564 -6.399 1.00 96.62 131 PHE A CA 1
ATOM 1036 C C . PHE A 1 131 ? 0.928 -6.559 -7.155 1.00 96.62 131 PHE A C 1
ATOM 1038 O O . PHE A 1 131 ? 1.957 -6.993 -6.642 1.00 96.62 131 PHE A O 1
ATOM 1045 N N . TYR A 1 132 ? 0.919 -6.073 -8.390 1.00 96.12 132 TYR A N 1
ATOM 1046 C CA . TYR A 1 132 ? 2.111 -6.003 -9.228 1.00 96.12 132 TYR A CA 1
ATOM 1047 C C . TYR A 1 132 ? 2.533 -4.558 -9.429 1.00 96.12 132 TYR A C 1
ATOM 1049 O O . TYR A 1 132 ? 1.719 -3.708 -9.785 1.00 96.12 132 TYR A O 1
ATOM 1057 N N . VAL A 1 133 ? 3.823 -4.296 -9.243 1.00 95.62 133 VAL A N 1
ATOM 1058 C CA . VAL A 1 133 ? 4.445 -2.998 -9.498 1.00 95.62 133 VAL A CA 1
ATOM 1059 C C . VAL A 1 133 ? 5.268 -3.102 -10.769 1.00 95.62 133 VAL A C 1
ATOM 1061 O O . VAL A 1 133 ? 6.175 -3.927 -10.851 1.00 95.62 133 VAL A O 1
ATOM 1064 N N . LEU A 1 134 ? 4.961 -2.259 -11.753 1.00 93.75 134 LEU A N 1
ATOM 1065 C CA . LEU A 1 134 ? 5.678 -2.147 -13.020 1.00 93.75 134 LEU A CA 1
ATOM 1066 C C . LEU A 1 134 ? 6.479 -0.843 -13.108 1.00 93.75 134 LEU A C 1
ATOM 1068 O O . LEU A 1 134 ? 6.288 0.104 -12.340 1.00 93.75 134 LEU A O 1
ATOM 1072 N N . PHE A 1 135 ? 7.350 -0.772 -14.113 1.00 89.56 135 PHE A N 1
ATOM 1073 C CA . PHE A 1 135 ? 7.991 0.475 -14.518 1.00 89.56 135 PHE A CA 1
ATOM 1074 C C . PHE A 1 135 ? 6.955 1.526 -14.968 1.00 89.56 135 PHE A C 1
ATOM 1076 O O . PHE A 1 135 ? 5.953 1.193 -15.615 1.00 89.56 135 PHE A O 1
ATOM 1083 N N . ASN A 1 136 ? 7.230 2.802 -14.676 1.00 88.88 136 ASN A N 1
ATOM 1084 C CA . ASN A 1 136 ? 6.407 3.938 -15.087 1.00 88.88 136 ASN A CA 1
ATOM 1085 C C . ASN A 1 136 ? 7.161 4.877 -16.049 1.00 88.88 136 ASN A C 1
ATOM 1087 O O . ASN A 1 136 ? 7.934 5.714 -15.584 1.00 88.88 136 ASN A O 1
ATOM 1091 N N . PRO A 1 137 ? 6.930 4.792 -17.373 1.00 76.06 137 PRO A N 1
ATOM 1092 C CA . PRO A 1 137 ? 7.562 5.691 -18.341 1.00 76.06 137 PRO A CA 1
ATOM 1093 C C . PRO A 1 137 ? 7.005 7.124 -18.316 1.00 76.06 137 PRO A C 1
ATOM 1095 O O . PRO A 1 137 ? 7.593 8.003 -18.940 1.00 76.06 137 PRO A O 1
ATOM 1098 N N . TRP A 1 138 ? 5.888 7.369 -17.623 1.00 72.62 138 TRP A N 1
ATOM 1099 C CA . TRP A 1 138 ? 5.259 8.689 -17.498 1.00 72.62 138 TRP A CA 1
ATOM 1100 C C . TRP A 1 138 ? 5.648 9.416 -16.205 1.00 72.62 138 TRP A C 1
ATOM 1102 O O . TRP A 1 138 ? 5.295 10.580 -16.025 1.00 72.62 138 TRP A O 1
ATOM 1112 N N . CYS A 1 139 ? 6.389 8.758 -15.307 1.00 70.06 139 CYS A N 1
ATOM 1113 C CA . CYS A 1 139 ? 6.915 9.388 -14.105 1.00 70.06 139 CYS A CA 1
ATOM 1114 C C . CYS A 1 139 ? 8.069 10.326 -14.489 1.00 70.06 139 CYS A C 1
ATOM 1116 O O . CYS A 1 139 ? 9.089 9.880 -15.018 1.00 70.06 139 CYS A O 1
ATOM 1118 N N . ALA A 1 140 ? 7.931 11.622 -14.205 1.00 57.47 140 ALA A N 1
ATOM 1119 C CA . ALA A 1 140 ? 8.975 12.622 -14.425 1.00 57.47 140 ALA A CA 1
ATOM 1120 C C . ALA A 1 140 ? 10.106 12.474 -13.381 1.00 57.47 140 ALA A C 1
ATOM 1122 O O . ALA A 1 140 ? 10.263 13.296 -12.485 1.00 57.47 140 ALA A O 1
ATOM 1123 N N . GLY A 1 141 ? 10.872 11.383 -13.457 1.00 51.66 141 GLY A N 1
ATOM 1124 C CA . GLY A 1 141 ? 12.037 11.113 -12.611 1.00 51.66 141 GLY A CA 1
ATOM 1125 C C . GLY A 1 141 ? 13.351 11.401 -13.341 1.00 51.66 141 GLY A C 1
ATOM 1126 O O . GLY A 1 141 ? 13.518 11.025 -14.501 1.00 51.66 141 GLY A O 1
ATOM 1127 N N . LYS A 1 142 ? 14.285 12.074 -12.658 1.00 45.28 142 LYS A N 1
ATOM 1128 C CA . LYS A 1 142 ? 15.619 12.479 -13.138 1.00 45.28 142 LYS A CA 1
ATOM 1129 C C . LYS A 1 142 ? 16.512 11.275 -13.476 1.00 45.28 142 LYS A C 1
ATOM 1131 O O . LYS A 1 142 ? 17.355 10.935 -12.665 1.00 45.28 142 LYS A O 1
ATOM 1136 N N . ASN A 1 143 ? 16.334 10.635 -14.629 1.00 42.88 143 ASN A N 1
ATOM 1137 C CA . ASN A 1 143 ? 17.376 9.871 -15.330 1.00 42.88 143 ASN A CA 1
ATOM 1138 C C . ASN A 1 143 ? 16.922 9.619 -16.775 1.00 42.88 143 ASN A C 1
ATOM 1140 O O . ASN A 1 143 ? 16.142 8.720 -17.083 1.00 42.88 143 ASN A O 1
ATOM 1144 N N . SER A 1 144 ? 17.404 10.474 -17.670 1.00 47.41 144 SER A N 1
ATOM 1145 C CA . SER A 1 144 ? 17.096 10.525 -19.104 1.00 47.41 144 SER A CA 1
ATOM 1146 C C . SER A 1 144 ? 17.739 9.397 -19.928 1.00 47.41 144 SER A C 1
ATOM 1148 O O . SER A 1 144 ? 17.518 9.330 -21.135 1.00 47.41 144 SER A O 1
ATOM 1150 N N . SER A 1 145 ? 18.483 8.483 -19.300 1.00 46.81 145 SER A N 1
ATOM 1151 C CA . SER A 1 145 ? 19.169 7.367 -19.969 1.00 46.81 145 SER A CA 1
ATOM 1152 C C . SER A 1 145 ? 18.254 6.156 -20.212 1.00 46.81 145 SER A C 1
ATOM 1154 O O . SER A 1 145 ? 18.364 5.498 -21.244 1.00 46.81 145 SER A O 1
ATOM 1156 N N . ASP A 1 146 ? 17.287 5.908 -19.320 1.00 47.75 146 ASP A N 1
ATOM 1157 C CA . ASP A 1 146 ? 16.366 4.758 -19.407 1.00 47.75 146 ASP A CA 1
ATOM 1158 C C . ASP A 1 146 ? 15.200 4.993 -20.386 1.00 47.75 146 ASP A C 1
ATOM 1160 O O . ASP A 1 146 ? 14.498 4.063 -20.792 1.00 47.75 146 ASP A O 1
ATOM 1164 N N . GLN A 1 147 ? 14.991 6.242 -20.818 1.00 45.31 147 GLN A N 1
ATOM 1165 C CA . GLN A 1 147 ? 13.838 6.618 -21.641 1.00 45.31 147 GLN A CA 1
ATOM 1166 C C . GLN A 1 147 ? 13.920 6.135 -23.099 1.00 45.31 147 GLN A C 1
ATOM 1168 O O . GLN A 1 147 ? 12.882 5.988 -23.745 1.00 4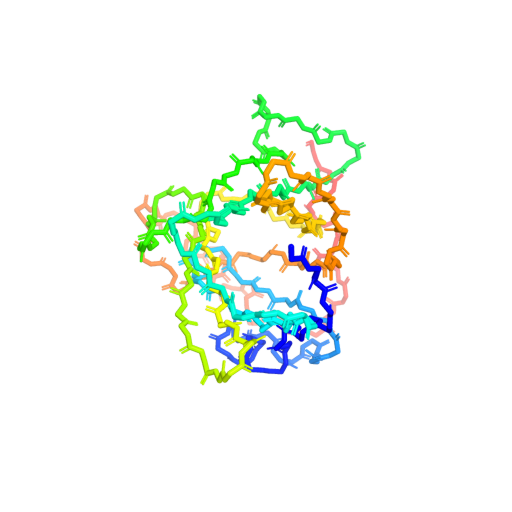5.31 147 GLN A O 1
ATOM 1173 N N . ILE A 1 148 ? 15.114 5.856 -23.634 1.00 43.25 148 ILE A N 1
ATOM 1174 C CA . ILE A 1 148 ? 15.279 5.473 -25.050 1.00 43.25 148 ILE A CA 1
ATOM 1175 C C . ILE A 1 148 ? 15.101 3.961 -25.252 1.00 43.25 148 ILE A C 1
ATOM 1177 O O . ILE A 1 148 ? 14.495 3.537 -26.238 1.00 43.25 148 ILE A O 1
ATOM 1181 N N . VAL A 1 149 ? 15.556 3.138 -24.302 1.00 48.75 149 VAL A N 1
ATOM 1182 C CA . VAL A 1 149 ? 15.436 1.672 -24.396 1.00 48.75 149 VAL A CA 1
ATOM 1183 C C . VAL A 1 149 ? 13.999 1.222 -24.104 1.00 48.75 149 VAL A C 1
ATOM 1185 O O . VAL A 1 149 ? 13.454 0.380 -24.819 1.00 48.75 149 VAL A O 1
ATOM 1188 N N . LEU A 1 150 ? 13.322 1.853 -23.139 1.00 46.94 150 LEU A N 1
ATOM 1189 C CA . LEU A 1 150 ? 11.969 1.456 -22.728 1.00 46.94 150 LEU A CA 1
ATOM 1190 C C . LEU A 1 150 ? 10.849 2.013 -23.623 1.00 46.94 150 LEU A C 1
ATOM 1192 O O . LEU A 1 150 ? 9.807 1.370 -23.760 1.00 46.94 150 LEU A O 1
ATOM 1196 N N . ARG A 1 151 ? 11.064 3.138 -24.325 1.00 42.66 151 ARG A N 1
ATOM 1197 C CA . ARG A 1 151 ? 10.125 3.588 -25.374 1.00 42.66 151 ARG A CA 1
ATOM 1198 C C . ARG A 1 151 ? 10.030 2.593 -26.535 1.00 42.66 151 ARG A C 1
ATOM 1200 O O . ARG A 1 151 ? 8.956 2.460 -27.110 1.00 42.66 151 ARG A O 1
ATOM 1207 N N . LYS A 1 152 ? 11.101 1.845 -26.839 1.00 39.94 152 LYS A N 1
ATOM 1208 C CA . LYS A 1 152 ? 11.050 0.726 -27.801 1.00 39.94 152 LYS A CA 1
ATOM 1209 C C . LYS A 1 152 ? 10.338 -0.510 -27.239 1.00 39.94 152 LYS A C 1
ATOM 1211 O O . LYS A 1 152 ? 9.667 -1.213 -27.986 1.00 39.94 152 LYS A O 1
ATOM 1216 N N . MET A 1 153 ? 10.428 -0.746 -25.932 1.00 41.38 153 MET A N 1
ATOM 1217 C CA . MET A 1 153 ? 9.816 -1.901 -25.264 1.00 41.38 153 MET A CA 1
ATOM 1218 C C . MET A 1 153 ? 8.284 -1.834 -25.184 1.00 41.38 153 MET A C 1
ATOM 1220 O O . MET A 1 153 ? 7.630 -2.871 -25.238 1.00 41.38 153 MET A O 1
ATOM 1224 N N . LEU A 1 154 ? 7.693 -0.634 -25.140 1.00 44.09 154 LEU A N 1
ATOM 1225 C CA . LEU A 1 154 ? 6.232 -0.477 -25.170 1.00 44.09 154 LEU A CA 1
ATOM 1226 C C . LEU A 1 154 ? 5.618 -0.712 -26.568 1.00 44.09 154 LEU A C 1
ATOM 1228 O O . LEU A 1 154 ? 4.422 -0.966 -26.670 1.00 44.09 154 LEU A O 1
ATOM 1232 N N . VAL A 1 155 ? 6.422 -0.646 -27.639 1.00 42.56 155 VAL A N 1
ATOM 1233 C CA . VAL A 1 155 ? 5.968 -0.876 -29.026 1.00 42.56 155 VAL A CA 1
ATOM 1234 C C . VAL A 1 155 ? 5.923 -2.370 -29.373 1.00 42.56 155 VAL A C 1
ATOM 1236 O O . VAL A 1 155 ? 5.154 -2.772 -30.240 1.00 42.56 155 VAL A O 1
ATOM 1239 N N . MET A 1 156 ? 6.662 -3.229 -28.662 1.00 38.19 156 MET A N 1
ATOM 1240 C CA . MET A 1 156 ? 6.683 -4.681 -28.914 1.00 38.19 156 MET A CA 1
ATOM 1241 C C . MET A 1 156 ? 5.568 -5.428 -28.173 1.00 38.19 156 MET A C 1
ATOM 1243 O O . MET A 1 156 ? 5.774 -6.489 -27.586 1.00 38.19 156 MET A O 1
ATOM 1247 N N . SER A 1 157 ? 4.357 -4.863 -28.215 1.00 47.44 157 SER A N 1
ATOM 1248 C CA . SER A 1 157 ? 3.144 -5.540 -27.772 1.00 47.44 157 SER A CA 1
ATOM 1249 C C . SER A 1 157 ? 3.067 -6.933 -28.409 1.00 47.44 157 SER A C 1
ATOM 1251 O O . SER A 1 157 ? 3.114 -7.022 -29.637 1.00 47.44 157 SER A O 1
ATOM 1253 N N . LYS A 1 158 ? 2.901 -7.970 -27.572 1.00 40.31 158 LYS A N 1
ATOM 1254 C CA . LYS A 1 158 ? 2.060 -9.176 -27.771 1.00 40.31 158 LYS A CA 1
ATOM 1255 C C . LYS A 1 158 ? 2.638 -10.518 -27.316 1.00 40.31 158 LYS A C 1
ATOM 1257 O O . LYS A 1 158 ? 1.882 -11.484 -27.355 1.00 40.31 158 LYS A O 1
ATOM 1262 N N . THR A 1 159 ? 3.861 -10.616 -26.796 1.00 39.09 159 THR A N 1
ATOM 1263 C CA . THR A 1 159 ? 4.378 -11.937 -26.382 1.00 39.09 159 THR A CA 1
ATOM 1264 C C . THR A 1 159 ? 4.893 -11.955 -24.945 1.00 39.09 159 THR A C 1
ATOM 1266 O O . THR A 1 159 ? 5.552 -11.035 -24.472 1.00 39.09 159 THR A O 1
ATOM 1269 N N . VAL A 1 160 ? 4.528 -13.035 -24.257 1.00 41.53 160 VAL A N 1
ATOM 1270 C CA . VAL A 1 160 ? 4.568 -13.358 -22.820 1.00 41.53 160 VAL A CA 1
ATOM 1271 C C . VAL A 1 160 ? 5.988 -13.401 -22.200 1.00 41.53 160 VAL A C 1
ATOM 1273 O O . VAL A 1 160 ? 6.180 -13.870 -21.085 1.00 41.53 160 VAL A O 1
ATOM 1276 N N . GLU A 1 161 ? 7.014 -12.862 -22.857 1.00 40.53 161 GLU A N 1
ATOM 1277 C CA . GLU A 1 161 ? 8.415 -13.002 -22.417 1.00 40.53 161 GLU A CA 1
ATOM 1278 C C . GLU A 1 161 ? 8.854 -12.023 -21.315 1.00 40.53 161 GLU A C 1
ATOM 1280 O O . GLU A 1 161 ? 9.936 -12.168 -20.744 1.00 40.53 161 GLU A O 1
ATOM 1285 N N . TYR A 1 162 ? 8.015 -11.055 -20.940 1.00 44.03 162 TYR A N 1
ATOM 1286 C CA . TYR A 1 162 ? 8.422 -9.989 -20.017 1.00 44.03 162 TYR A CA 1
ATOM 1287 C C . TYR A 1 162 ? 8.634 -10.418 -18.561 1.00 44.03 162 TYR A C 1
ATOM 1289 O O . TYR A 1 162 ? 9.309 -9.715 -17.810 1.00 44.03 162 TYR A O 1
ATOM 1297 N N . ILE A 1 163 ? 8.094 -11.568 -18.151 1.00 44.31 163 ILE A N 1
ATOM 1298 C CA . ILE A 1 163 ? 8.269 -12.072 -16.781 1.00 44.31 163 ILE A CA 1
ATOM 1299 C C . ILE A 1 163 ? 9.666 -12.697 -16.594 1.00 44.31 163 ILE A C 1
ATOM 1301 O O . ILE A 1 163 ? 10.200 -12.673 -15.488 1.00 44.31 163 ILE A O 1
ATOM 1305 N N . TYR A 1 164 ? 10.314 -13.176 -17.663 1.00 37.06 164 TYR A N 1
ATOM 1306 C CA . TYR A 1 164 ? 11.598 -13.882 -17.559 1.00 37.06 164 TYR A CA 1
ATOM 1307 C C . TYR A 1 164 ? 12.820 -12.961 -17.438 1.00 37.06 164 TYR A C 1
ATOM 1309 O O . TYR A 1 164 ? 13.817 -13.356 -16.838 1.00 37.06 164 TYR A O 1
ATOM 1317 N N . TYR A 1 165 ? 12.757 -11.720 -17.930 1.00 37.72 165 TYR A N 1
ATOM 1318 C CA . TYR A 1 165 ? 13.939 -10.846 -17.969 1.00 37.72 165 TYR A CA 1
ATOM 1319 C C . TYR A 1 165 ? 14.290 -10.151 -16.643 1.00 37.72 165 TYR A C 1
ATOM 1321 O O . TYR A 1 165 ? 15.367 -9.570 -16.536 1.00 37.72 165 TYR A O 1
ATOM 1329 N N . LEU A 1 166 ? 13.428 -10.218 -15.622 1.00 36.88 166 LEU A N 1
ATOM 1330 C CA . LEU A 1 166 ? 13.682 -9.604 -14.307 1.00 36.88 166 LEU A CA 1
ATOM 1331 C C . LEU A 1 166 ? 14.099 -10.608 -13.220 1.00 36.88 166 LEU A C 1
ATOM 1333 O O . LEU A 1 166 ? 14.367 -10.200 -12.095 1.00 36.88 166 LEU A O 1
ATOM 1337 N N . ALA A 1 167 ? 14.181 -11.903 -13.541 1.00 29.53 167 ALA A N 1
ATOM 1338 C CA . ALA A 1 167 ? 14.537 -12.957 -12.586 1.00 29.53 167 ALA A CA 1
ATOM 1339 C C . ALA A 1 167 ? 15.994 -13.453 -12.699 1.00 29.53 167 ALA A C 1
ATOM 1341 O O . ALA A 1 167 ? 16.348 -14.436 -12.052 1.00 29.53 167 ALA A O 1
ATOM 1342 N N . GLY A 1 168 ? 16.848 -12.810 -13.502 1.00 35.66 168 GLY A N 1
ATOM 1343 C CA . GLY A 1 168 ? 18.211 -13.294 -13.723 1.00 35.66 168 GLY A CA 1
ATOM 1344 C C . GLY A 1 168 ? 19.222 -12.201 -14.040 1.00 35.66 168 GLY A C 1
ATOM 1345 O O . GLY A 1 168 ? 19.427 -11.877 -15.208 1.00 35.66 168 GLY A O 1
ATOM 1346 N N . LYS A 1 169 ? 19.881 -11.698 -12.995 1.00 33.53 169 LYS A N 1
ATOM 1347 C CA . LYS A 1 169 ? 21.341 -11.583 -12.872 1.00 33.53 169 LYS A CA 1
ATOM 1348 C C . LYS A 1 169 ? 21.712 -11.351 -11.412 1.00 33.53 169 LYS A C 1
ATOM 1350 O O . LYS A 1 169 ? 21.016 -10.542 -10.764 1.00 33.53 169 LYS A O 1
#

Foldseek 3Di:
DDWDDKFQQQCVQCVVQVNCVVPSPAAEHAALDKGKIKIADDPFADDPVFKWKKKKKADDDDGDVVVLRIDIEIADCDDDSAAWYKYWDDDDTRMIMIMTHGHLPHDFFKMWMKMWMGGPNDIDIDTPGIHTYDHDLPNPDPDPPVNPVVVVVVVPPDDPCVVPPRPDD

Sequence (169 aa):
MSLGEVDLNCPSNCQIHNTHFFGTDKQIIRRGQAFSFYARFQNREWDDSVDQAIFTVETGLRPCESNETKCTFPMGRCLDQTCWSASHKVHQPKCINISVFPPSNACIGRYILNMQITSCGHTYQRCLGDFYVLFNPWCAGKNSSDQIVLRKMLVMSKTVEYIYYLAGK

InterPro domains:
  IPR001102 Transglutaminase, N-terminal [PF00868] (5-117)
  IPR013783 Immunoglobulin-like fold [G3DSA:2.60.40.10] (1-141)
  IPR014756 Immunoglobulin E-set [SSF81296] (5-140)
  IPR050779 Protein-glutamine gamma-glutamyltransferases [PTHR11590] (2-140)

Secondary structure (DSSP, 8-state):
--EEEEE--HHHHHHHTT-GGG-SSSEEEETTS-EEEEEEESSS---TTTEEEEEEEEESSS--GGGTSEEEEEEESS--SSSSEEEEEEEETTEEEEEEE--TTPPPEEEEEEEEEEETTEEEEEEEEEEEEE--TTS--S-TTTHHHHHHHTTSTT-GGGGGGGS--

pLDDT: mean 84.93, std 20.27, range [29.53, 98.62]